Protein AF-A0A072VCI0-F1 (afdb_monomer)

Structure (mmCIF, N/CA/C/O backbone):
data_AF-A0A072VCI0-F1
#
_entry.id   AF-A0A072VCI0-F1
#
loop_
_atom_site.group_PDB
_atom_site.id
_atom_site.type_symbol
_atom_site.label_atom_id
_atom_site.label_alt_id
_atom_site.label_comp_id
_atom_site.label_asym_id
_atom_site.label_entity_id
_atom_site.label_seq_id
_atom_site.pdbx_PDB_ins_code
_atom_site.Cartn_x
_atom_site.Cartn_y
_atom_site.Cartn_z
_atom_site.occupancy
_atom_site.B_iso_or_equiv
_atom_site.auth_seq_id
_atom_site.auth_comp_id
_atom_site.auth_asym_id
_atom_site.auth_atom_id
_atom_site.pdbx_PDB_model_num
ATOM 1 N N . MET A 1 1 ? 17.064 37.421 -36.861 1.00 53.00 1 MET A N 1
ATOM 2 C CA . MET A 1 1 ? 15.726 37.133 -36.288 1.00 53.00 1 MET A CA 1
ATOM 3 C C . MET A 1 1 ? 15.421 35.635 -36.204 1.00 53.00 1 MET A C 1
ATOM 5 O O . MET A 1 1 ? 14.86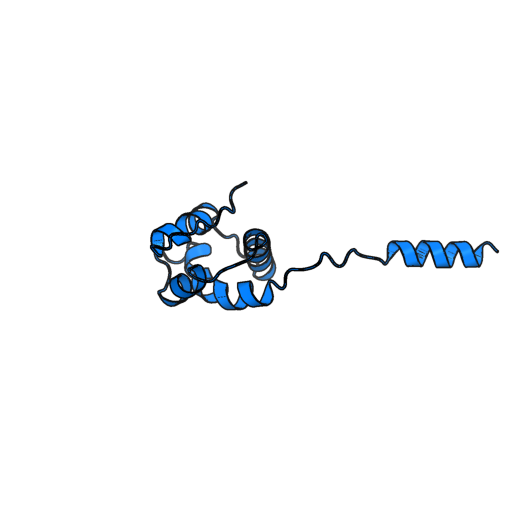8 35.220 -35.200 1.00 53.00 1 MET A O 1
ATOM 9 N N . ALA A 1 2 ? 15.851 34.807 -37.169 1.00 55.16 2 ALA A N 1
ATOM 10 C CA . ALA A 1 2 ? 15.646 33.348 -37.152 1.00 55.16 2 ALA A CA 1
ATOM 11 C C . ALA A 1 2 ? 16.231 32.611 -35.923 1.00 55.16 2 ALA A C 1
ATOM 13 O O . ALA A 1 2 ? 15.604 31.697 -35.402 1.00 55.16 2 ALA A O 1
ATOM 14 N N . HIS A 1 3 ? 17.385 33.045 -35.404 1.00 55.50 3 HIS A N 1
ATOM 15 C CA . HIS A 1 3 ? 18.000 32.426 -34.219 1.00 55.50 3 HIS A CA 1
ATOM 16 C C . HIS A 1 3 ? 17.177 32.607 -32.936 1.00 55.50 3 HIS A C 1
ATOM 18 O O . HIS A 1 3 ? 17.142 31.712 -32.102 1.00 55.50 3 HIS A O 1
ATOM 24 N N . ILE A 1 4 ? 16.476 33.736 -32.792 1.00 60.41 4 ILE A N 1
ATOM 25 C CA . ILE A 1 4 ? 15.643 34.0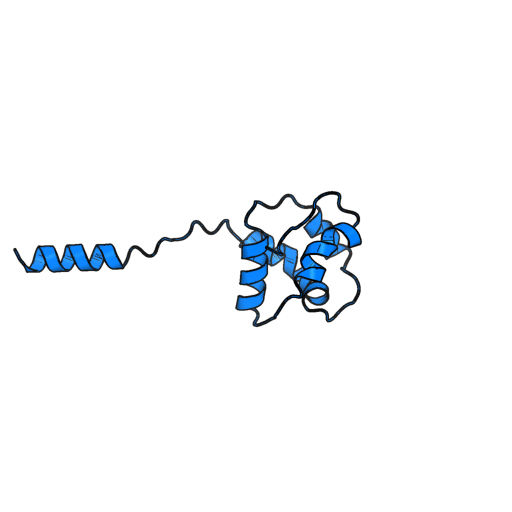20 -31.612 1.00 60.41 4 ILE A CA 1
ATOM 26 C C . ILE A 1 4 ? 14.422 33.090 -31.614 1.00 60.41 4 ILE A C 1
ATOM 28 O O . ILE A 1 4 ? 14.072 32.521 -30.587 1.00 60.41 4 ILE A O 1
ATOM 32 N N . VAL A 1 5 ? 13.835 32.857 -32.793 1.00 60.50 5 VAL A N 1
ATOM 33 C CA . VAL A 1 5 ? 12.705 31.931 -32.979 1.00 60.50 5 VAL A CA 1
ATOM 34 C C . VAL A 1 5 ? 13.113 30.483 -32.676 1.00 60.50 5 VAL A C 1
ATOM 36 O O . VAL A 1 5 ? 12.354 29.752 -32.043 1.00 60.50 5 VAL A O 1
ATOM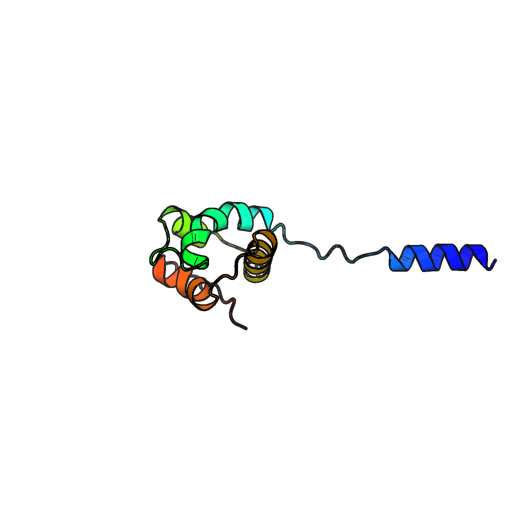 39 N N . ALA A 1 6 ? 14.330 30.078 -33.052 1.00 60.19 6 ALA A N 1
ATOM 40 C CA . ALA A 1 6 ? 14.859 28.747 -32.745 1.00 60.19 6 ALA A CA 1
ATOM 41 C C . ALA A 1 6 ? 15.059 28.527 -31.233 1.00 60.19 6 ALA A C 1
ATOM 43 O O . ALA A 1 6 ? 14.682 27.489 -30.703 1.00 60.19 6 ALA A O 1
ATOM 44 N N . PHE A 1 7 ? 15.582 29.518 -30.508 1.00 59.19 7 PHE A N 1
ATOM 45 C CA . PHE A 1 7 ? 15.748 29.408 -29.054 1.00 59.19 7 PHE A CA 1
ATOM 46 C C . PHE A 1 7 ? 14.408 29.368 -28.303 1.00 59.19 7 PHE A C 1
ATOM 48 O O . PHE A 1 7 ? 14.252 28.582 -27.371 1.00 59.19 7 PHE A O 1
ATOM 55 N N . VAL A 1 8 ? 13.423 30.164 -28.732 1.00 60.59 8 VAL A N 1
ATOM 56 C CA . VAL A 1 8 ? 12.083 30.198 -28.114 1.00 60.59 8 VAL A CA 1
ATOM 57 C C . VAL A 1 8 ? 11.313 28.896 -28.359 1.00 60.59 8 VAL A C 1
ATOM 59 O O . VAL A 1 8 ? 10.625 28.412 -27.464 1.00 60.59 8 VAL A O 1
ATOM 62 N N . THR A 1 9 ? 11.461 28.289 -29.539 1.00 60.16 9 THR A N 1
ATOM 63 C CA . THR A 1 9 ? 10.822 26.999 -29.855 1.00 60.16 9 THR A CA 1
ATOM 64 C C . THR A 1 9 ? 11.447 25.834 -29.092 1.00 60.16 9 THR A C 1
ATOM 66 O O . THR A 1 9 ? 10.713 24.975 -28.620 1.00 60.16 9 THR A O 1
ATOM 69 N N . ILE A 1 10 ? 12.768 25.829 -28.881 1.00 61.66 10 ILE A N 1
ATOM 70 C CA . ILE A 1 10 ? 13.450 24.791 -28.089 1.00 61.66 10 ILE A CA 1
ATOM 71 C C . ILE A 1 10 ? 13.041 24.856 -26.607 1.00 61.66 10 ILE A C 1
ATOM 73 O O . ILE A 1 10 ? 12.792 23.818 -25.998 1.00 61.66 10 ILE A O 1
ATOM 77 N N . PHE A 1 11 ? 12.901 26.058 -26.038 1.00 58.84 11 PHE A N 1
ATOM 78 C CA . PHE A 1 11 ? 12.533 26.237 -24.626 1.00 58.84 11 PHE A CA 1
ATOM 79 C C . PHE A 1 11 ? 11.092 25.789 -24.311 1.00 58.84 11 PHE A C 1
ATOM 81 O O . PHE A 1 11 ? 10.810 25.299 -23.218 1.00 58.84 11 PHE A O 1
ATOM 88 N N . LEU A 1 12 ? 10.181 25.904 -25.284 1.00 56.00 12 LEU A N 1
ATOM 89 C CA . LEU A 1 12 ? 8.793 25.446 -25.152 1.00 56.00 12 LEU A CA 1
ATOM 90 C C . LEU A 1 12 ? 8.657 23.913 -25.169 1.00 56.00 12 LEU A C 1
ATOM 92 O O . LEU A 1 12 ? 7.697 23.393 -24.612 1.00 56.00 12 LEU A O 1
ATOM 96 N N . ILE A 1 13 ? 9.617 23.186 -25.754 1.00 57.19 13 ILE A N 1
ATOM 97 C CA . ILE A 1 13 ? 9.606 21.711 -25.820 1.00 57.19 13 ILE A CA 1
ATOM 98 C C . ILE A 1 13 ? 10.156 21.090 -24.520 1.00 57.19 13 ILE A C 1
ATOM 100 O O . ILE A 1 13 ? 9.827 19.957 -24.184 1.00 57.19 13 ILE A O 1
ATOM 104 N N . THR A 1 14 ? 10.959 21.832 -23.749 1.00 56.31 14 THR A N 1
ATOM 105 C CA . THR A 1 14 ? 11.535 21.374 -22.469 1.00 56.31 14 THR A CA 1
ATOM 106 C C . THR A 1 14 ? 10.647 21.616 -21.251 1.00 56.31 14 THR A C 1
ATOM 108 O O . THR A 1 14 ? 11.002 21.200 -20.149 1.00 56.31 14 THR A O 1
ATOM 111 N N . MET A 1 15 ? 9.491 22.260 -21.423 1.00 52.56 15 MET A N 1
ATOM 112 C CA . MET A 1 15 ? 8.441 22.277 -20.405 1.00 52.56 15 MET A CA 1
ATOM 113 C C . MET A 1 15 ? 7.769 20.901 -20.407 1.00 52.56 15 MET A C 1
ATOM 115 O O . MET A 1 15 ? 6.638 20.738 -20.860 1.00 52.56 15 MET A O 1
ATOM 119 N N . CYS A 1 16 ? 8.500 19.892 -19.926 1.00 50.06 16 CYS A N 1
ATOM 120 C CA . CYS A 1 16 ? 7.874 18.677 -19.441 1.00 50.06 16 CYS A CA 1
ATOM 121 C C . CYS A 1 16 ? 6.813 19.156 -18.444 1.00 50.06 16 CYS A C 1
ATOM 123 O O . CYS A 1 16 ? 7.173 19.931 -17.545 1.00 50.06 16 CYS A O 1
ATOM 125 N N . PRO A 1 17 ? 5.524 18.811 -18.603 1.00 48.06 17 PRO A N 1
ATOM 126 C CA . PRO A 1 17 ? 4.603 19.021 -17.512 1.00 48.06 17 PRO A CA 1
ATOM 127 C C . PRO A 1 17 ? 5.222 18.256 -16.348 1.00 48.06 17 PRO A C 1
ATOM 129 O O . PRO A 1 17 ? 5.315 17.031 -16.377 1.00 48.06 17 PRO A O 1
ATOM 132 N N . ILE A 1 18 ? 5.718 18.983 -15.348 1.00 52.19 18 ILE A N 1
ATOM 133 C CA . ILE A 1 18 ? 5.844 18.426 -14.013 1.00 52.19 18 ILE A CA 1
ATOM 134 C C . ILE A 1 18 ? 4.385 18.204 -13.647 1.00 52.19 18 ILE A C 1
ATOM 136 O O . ILE A 1 18 ? 3.719 19.104 -13.129 1.00 52.19 18 ILE A O 1
ATOM 140 N N . SER A 1 19 ? 3.855 17.049 -14.069 1.00 48.50 19 SER A N 1
ATOM 141 C CA . SER A 1 19 ? 2.640 16.467 -13.536 1.00 48.50 19 SER A CA 1
ATOM 142 C C . SER A 1 19 ? 2.779 16.698 -12.055 1.00 48.50 19 SER A C 1
ATOM 144 O O . SER A 1 19 ? 3.812 16.337 -11.490 1.00 48.50 19 SER A O 1
ATOM 146 N N . SER A 1 20 ? 1.854 17.456 -11.479 1.00 45.00 20 SER A N 1
ATOM 147 C CA . SER A 1 20 ? 1.855 17.724 -10.055 1.00 45.00 20 SER A CA 1
ATOM 148 C C . SER A 1 20 ? 1.733 16.362 -9.397 1.00 45.00 20 SER A C 1
ATOM 150 O O . SER A 1 20 ? 0.631 15.847 -9.243 1.00 45.00 20 SER A O 1
ATOM 152 N N . SER A 1 21 ? 2.874 15.727 -9.134 1.00 50.94 21 SER A N 1
ATOM 153 C CA . SER A 1 21 ? 2.952 14.487 -8.413 1.00 50.94 21 SER A CA 1
ATOM 154 C C . SER A 1 21 ? 2.493 14.893 -7.035 1.00 50.94 21 SER A C 1
ATOM 156 O O . SER A 1 21 ? 3.238 15.463 -6.237 1.00 50.94 21 SER A O 1
ATOM 158 N N . ILE A 1 22 ? 1.204 14.684 -6.781 1.00 55.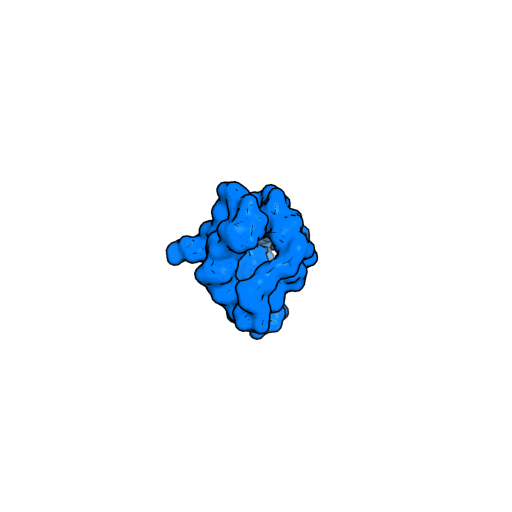69 22 ILE A N 1
ATOM 159 C CA . ILE A 1 22 ? 0.729 14.454 -5.429 1.00 55.69 22 ILE A CA 1
ATOM 160 C C . ILE A 1 22 ? 1.779 13.526 -4.838 1.00 55.69 22 ILE A C 1
ATOM 162 O O . ILE A 1 22 ? 2.039 12.473 -5.418 1.00 55.69 22 ILE A O 1
ATOM 166 N N . SER A 1 23 ? 2.506 14.014 -3.831 1.00 67.44 23 SER A N 1
ATOM 167 C CA . SER A 1 23 ? 3.754 13.399 -3.389 1.00 67.44 23 SER A CA 1
ATOM 168 C C . SER A 1 23 ? 3.448 11.975 -2.937 1.00 67.44 23 SER A C 1
ATOM 170 O O . SER A 1 23 ? 2.996 11.721 -1.817 1.00 67.44 23 SER A O 1
ATOM 172 N N . CYS A 1 24 ? 3.675 11.037 -3.859 1.00 78.00 24 CYS A N 1
ATOM 173 C CA . CYS A 1 24 ? 3.525 9.615 -3.633 1.00 78.00 24 CYS A CA 1
ATOM 174 C C . CYS A 1 24 ? 4.561 9.130 -2.621 1.00 78.00 24 CYS A C 1
ATOM 176 O O . CYS A 1 24 ? 4.455 7.992 -2.197 1.00 78.00 24 CYS A O 1
ATOM 178 N N . ASP A 1 25 ? 5.510 9.968 -2.183 1.00 82.12 25 ASP A N 1
ATOM 179 C CA . ASP A 1 25 ? 6.464 9.649 -1.120 1.00 82.12 25 ASP A CA 1
ATOM 180 C C . ASP A 1 25 ? 5.755 9.143 0.135 1.00 82.12 25 ASP A C 1
ATOM 182 O O . ASP A 1 25 ? 6.144 8.125 0.707 1.00 82.12 25 ASP A O 1
ATOM 186 N N . ASN A 1 26 ? 4.675 9.814 0.550 1.00 80.00 26 ASN A N 1
ATOM 187 C CA . ASN A 1 26 ? 3.922 9.378 1.721 1.00 80.00 26 ASN A CA 1
ATOM 188 C C . ASN A 1 26 ? 3.276 8.017 1.477 1.00 80.00 26 ASN A C 1
ATOM 190 O O . ASN A 1 26 ? 3.389 7.155 2.337 1.00 80.00 26 ASN A O 1
ATOM 194 N N . VAL A 1 27 ? 2.665 7.812 0.302 1.00 82.12 27 VAL A N 1
ATOM 195 C CA . VAL A 1 27 ? 2.061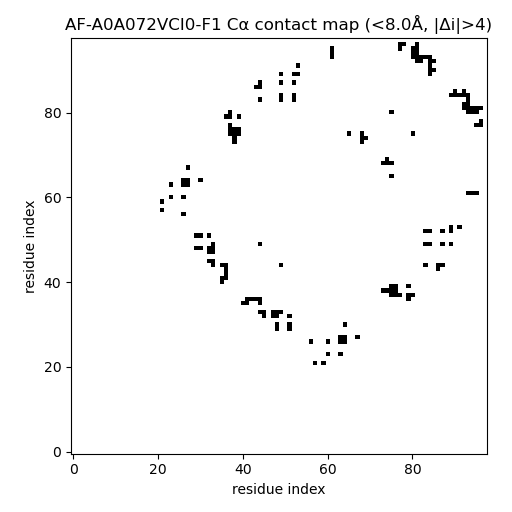 6.529 -0.092 1.00 82.12 27 VAL A CA 1
ATOM 196 C C . VAL A 1 27 ? 3.123 5.436 -0.156 1.00 82.12 27 VAL A C 1
ATOM 198 O O . VAL A 1 27 ? 2.897 4.358 0.370 1.00 82.12 27 VAL A O 1
ATOM 201 N N . TYR A 1 28 ? 4.293 5.721 -0.720 1.00 84.31 28 TYR A N 1
ATOM 202 C CA . TYR A 1 28 ? 5.421 4.809 -0.854 1.00 84.31 28 TYR A CA 1
ATOM 203 C C . TYR A 1 28 ? 5.838 4.268 0.514 1.00 84.31 28 TYR A C 1
ATOM 205 O O . TYR A 1 28 ? 5.767 3.063 0.755 1.00 84.31 28 TYR A O 1
ATOM 213 N N . TRP A 1 29 ? 6.205 5.154 1.447 1.00 83.06 29 TRP A N 1
ATOM 214 C CA . TRP A 1 29 ? 6.684 4.752 2.778 1.00 83.06 29 TRP A CA 1
ATOM 215 C C . TRP A 1 29 ? 5.654 3.945 3.562 1.00 83.06 29 TRP A C 1
ATOM 217 O O . TRP A 1 29 ? 5.986 3.038 4.329 1.00 83.06 29 TRP A O 1
ATOM 227 N N . ASP A 1 30 ? 4.398 4.274 3.336 1.00 84.19 30 ASP A N 1
ATOM 228 C CA . ASP A 1 30 ? 3.247 3.668 3.959 1.00 84.19 30 ASP A CA 1
ATOM 229 C C . ASP A 1 30 ? 2.927 2.279 3.375 1.00 84.19 30 ASP A C 1
ATOM 231 O O . ASP A 1 30 ? 2.763 1.304 4.126 1.00 84.19 30 ASP A O 1
ATOM 235 N N . PHE A 1 31 ? 2.894 2.159 2.045 1.00 86.25 31 PHE A N 1
ATOM 236 C CA . PHE A 1 31 ? 2.524 0.948 1.306 1.00 86.25 31 PHE A CA 1
ATOM 237 C C . PHE A 1 31 ? 3.649 -0.078 1.189 1.00 86.25 31 PHE A C 1
ATOM 239 O O . P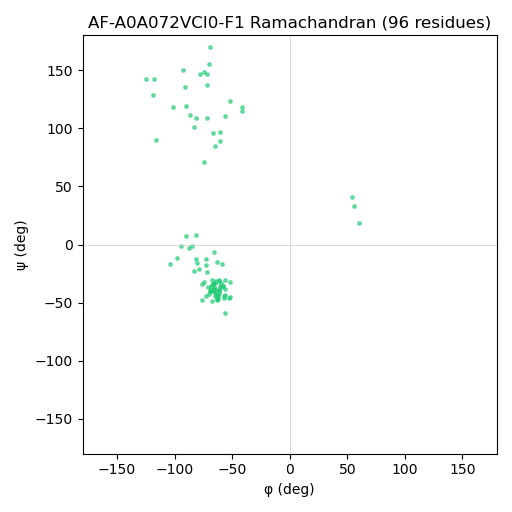HE A 1 31 ? 3.361 -1.256 0.973 1.00 86.25 31 PHE A O 1
ATOM 246 N N . VAL A 1 32 ? 4.906 0.292 1.455 1.00 87.25 32 VAL A N 1
ATOM 247 C CA . VAL A 1 32 ? 6.002 -0.682 1.638 1.00 87.25 32 VAL A CA 1
ATOM 248 C C . VAL A 1 32 ? 5.626 -1.750 2.677 1.00 87.25 32 VAL A C 1
ATOM 250 O O . VAL A 1 32 ? 5.997 -2.915 2.549 1.00 87.25 32 VAL A O 1
ATOM 253 N N . THR A 1 33 ? 4.823 -1.395 3.684 1.00 89.31 33 THR A N 1
ATOM 254 C CA . THR A 1 33 ? 4.350 -2.342 4.710 1.00 89.31 33 THR A CA 1
ATOM 255 C C . THR A 1 33 ? 3.286 -3.331 4.208 1.00 89.31 33 THR A C 1
ATOM 257 O O . THR A 1 33 ? 3.069 -4.367 4.843 1.00 89.31 33 THR A O 1
ATOM 260 N N . CYS A 1 34 ? 2.652 -3.029 3.071 1.00 90.62 34 CYS A N 1
ATOM 261 C CA . CYS A 1 34 ? 1.647 -3.838 2.379 1.00 90.62 34 CYS A CA 1
ATOM 262 C C . CYS A 1 34 ? 2.223 -4.661 1.219 1.00 90.62 34 CYS A C 1
ATOM 264 O O . CYS A 1 34 ? 1.547 -5.550 0.706 1.00 90.62 34 CYS A O 1
ATOM 266 N N . LEU A 1 35 ? 3.463 -4.384 0.815 1.00 91.12 35 LEU A N 1
ATOM 267 C CA . LEU A 1 35 ? 4.076 -4.882 -0.415 1.00 91.12 35 LEU A CA 1
ATOM 268 C C . LEU A 1 35 ? 3.999 -6.405 -0.563 1.00 91.12 35 LEU A C 1
ATOM 270 O O . LEU A 1 35 ? 3.590 -6.891 -1.610 1.00 91.12 35 LEU A O 1
ATOM 274 N N . TRP A 1 36 ? 4.315 -7.161 0.489 1.00 90.62 36 TRP A N 1
ATOM 275 C CA . TRP A 1 36 ? 4.260 -8.629 0.460 1.00 90.62 36 TRP A CA 1
ATOM 276 C C . TRP A 1 36 ? 2.860 -9.175 0.174 1.00 90.62 36 TRP A C 1
ATOM 278 O O . TRP A 1 36 ? 2.708 -10.149 -0.560 1.00 90.62 36 TRP A O 1
ATOM 288 N N . TYR A 1 37 ? 1.831 -8.527 0.716 1.00 91.62 37 TYR A N 1
ATOM 289 C CA . TYR A 1 37 ? 0.450 -8.897 0.445 1.00 91.62 37 TYR A CA 1
ATOM 290 C C . TYR A 1 37 ? 0.037 -8.490 -0.978 1.00 91.62 37 TYR A C 1
ATOM 292 O O . TYR A 1 37 ? -0.541 -9.301 -1.699 1.00 91.62 37 TYR A O 1
ATOM 300 N N . LEU A 1 38 ? 0.378 -7.273 -1.414 1.00 90.19 38 LEU A N 1
ATOM 301 C CA . LEU A 1 38 ? 0.027 -6.759 -2.746 1.00 90.19 38 LEU A CA 1
ATOM 302 C C . LEU A 1 38 ? 0.722 -7.509 -3.887 1.00 90.19 38 LEU A C 1
ATOM 304 O O . LEU A 1 38 ? 0.133 -7.715 -4.943 1.00 90.19 38 LEU A O 1
ATOM 308 N N . ALA A 1 39 ? 1.950 -7.965 -3.658 1.00 89.81 39 ALA A N 1
ATOM 309 C CA . ALA A 1 39 ? 2.720 -8.797 -4.579 1.00 89.81 39 ALA A CA 1
ATOM 310 C C . ALA A 1 39 ? 2.337 -10.290 -4.518 1.00 89.81 39 ALA A C 1
ATOM 312 O O . ALA A 1 39 ? 3.016 -11.127 -5.105 1.00 89.81 39 ALA A O 1
ATOM 313 N N . ALA A 1 40 ? 1.273 -10.632 -3.785 1.00 90.88 40 ALA A N 1
ATOM 314 C CA . ALA A 1 40 ? 0.766 -11.990 -3.611 1.00 90.88 40 ALA A CA 1
ATOM 315 C C . ALA A 1 40 ? 1.742 -12.998 -2.969 1.00 90.88 40 ALA A C 1
ATOM 317 O O . ALA A 1 40 ? 1.508 -14.205 -3.041 1.00 90.88 40 ALA A O 1
ATOM 318 N N . TYR A 1 41 ? 2.788 -12.526 -2.285 1.00 90.88 41 TYR A N 1
ATOM 319 C CA . TYR A 1 41 ? 3.698 -13.384 -1.520 1.00 90.88 41 TYR A CA 1
ATOM 320 C C . TYR A 1 41 ? 3.089 -13.859 -0.197 1.00 90.88 41 TYR A C 1
ATOM 322 O O . TYR A 1 41 ? 3.348 -14.979 0.228 1.00 90.88 41 TYR A O 1
ATOM 330 N N . GLU A 1 42 ? 2.265 -13.022 0.435 1.00 91.38 42 GLU A N 1
ATOM 331 C CA . GLU A 1 42 ? 1.572 -13.329 1.691 1.00 91.38 42 GLU A CA 1
ATOM 332 C C . GLU A 1 42 ? 0.061 -13.303 1.493 1.00 91.38 42 GLU A C 1
ATOM 334 O O . GLU A 1 42 ? -0.458 -12.471 0.753 1.00 91.38 42 GLU A O 1
ATOM 339 N N . SER A 1 43 ? -0.680 -14.196 2.146 1.00 90.75 43 SER A N 1
ATOM 340 C CA . SER A 1 43 ? -2.144 -14.258 2.016 1.00 90.75 43 SER A CA 1
ATOM 341 C C . SER A 1 43 ? -2.880 -13.205 2.846 1.00 90.75 43 SER A C 1
ATOM 343 O O . SER A 1 43 ? -4.015 -12.871 2.510 1.00 90.75 43 SER A O 1
ATOM 345 N N . GLU A 1 44 ? -2.251 -12.655 3.887 1.00 91.94 44 GLU A N 1
ATOM 346 C CA . GLU A 1 44 ? -2.852 -11.676 4.799 1.00 91.94 44 GLU A CA 1
ATOM 347 C C . GLU A 1 44 ? -2.021 -10.386 4.895 1.00 91.94 44 GLU A C 1
ATOM 349 O O . GLU A 1 44 ? -0.787 -10.445 4.904 1.00 91.94 44 GLU A O 1
ATOM 354 N N . PRO A 1 45 ? -2.663 -9.205 4.991 1.00 91.94 45 PRO A N 1
ATOM 355 C CA . PRO A 1 45 ? -1.958 -7.960 5.241 1.00 91.94 45 PRO A CA 1
ATOM 356 C C . PRO A 1 45 ? -1.450 -7.909 6.684 1.00 91.94 45 PRO A C 1
ATOM 358 O O . PRO A 1 45 ? -2.079 -8.384 7.630 1.00 91.94 45 PRO A O 1
ATOM 361 N N . THR A 1 46 ? -0.297 -7.273 6.879 1.00 92.44 46 THR A N 1
ATOM 362 C CA . THR A 1 46 ? 0.223 -7.050 8.230 1.00 92.44 46 THR A CA 1
ATOM 363 C C . THR A 1 46 ? -0.628 -6.020 8.976 1.00 92.44 46 THR A C 1
ATOM 365 O O . THR A 1 46 ? -1.208 -5.112 8.383 1.00 92.44 46 THR A O 1
ATOM 368 N N . THR A 1 47 ? -0.626 -6.055 10.312 1.00 91.44 47 THR A N 1
ATOM 369 C CA . THR A 1 47 ? -1.282 -5.010 11.124 1.00 91.44 47 THR A CA 1
ATOM 370 C C . THR A 1 47 ? -0.753 -3.610 10.800 1.00 91.44 47 THR A C 1
ATOM 372 O O . THR A 1 47 ? -1.475 -2.622 10.918 1.00 91.44 47 THR A O 1
ATOM 375 N N . ARG A 1 48 ? 0.521 -3.506 10.395 1.00 89.88 48 ARG A N 1
ATOM 376 C CA . ARG A 1 48 ? 1.129 -2.236 9.989 1.00 89.88 48 ARG A CA 1
ATOM 377 C C . ARG A 1 48 ? 0.559 -1.748 8.660 1.00 89.88 48 ARG A C 1
ATOM 379 O O . ARG A 1 48 ? 0.205 -0.579 8.583 1.00 89.88 48 ARG A O 1
ATOM 386 N N . CYS A 1 49 ? 0.385 -2.653 7.698 1.00 89.94 49 CYS A N 1
ATOM 387 C CA . CYS A 1 49 ? -0.316 -2.370 6.452 1.00 89.94 49 CYS A CA 1
ATOM 388 C C . CYS A 1 49 ? -1.748 -1.877 6.702 1.00 89.94 49 CYS A C 1
ATOM 390 O O . CYS A 1 49 ? -2.145 -0.850 6.170 1.00 89.94 49 CYS A O 1
ATOM 392 N N . CYS A 1 50 ? -2.514 -2.517 7.584 1.00 90.88 50 CYS A N 1
ATOM 393 C CA . CYS A 1 50 ? -3.883 -2.058 7.836 1.00 90.88 50 CYS A CA 1
ATOM 394 C C . CYS A 1 50 ? -3.961 -0.668 8.482 1.00 90.88 50 CYS A C 1
ATOM 396 O O . CYS A 1 50 ? -4.797 0.144 8.099 1.00 90.88 50 CYS A O 1
ATOM 398 N N . LYS A 1 51 ? -3.029 -0.331 9.384 1.00 89.31 51 LYS A N 1
ATOM 399 C CA . LYS A 1 51 ? -2.924 1.040 9.921 1.00 89.31 51 LYS A CA 1
ATOM 400 C C . LYS A 1 51 ? -2.621 2.074 8.843 1.00 89.31 51 LYS A C 1
ATOM 402 O O . LYS A 1 51 ? -3.000 3.232 8.987 1.00 89.31 51 LYS A O 1
ATOM 407 N N . THR A 1 52 ? -1.904 1.660 7.808 1.00 85.88 52 THR A N 1
ATOM 408 C CA . THR A 1 52 ? -1.650 2.482 6.638 1.00 85.88 52 THR A CA 1
ATOM 409 C C . THR A 1 52 ? -2.936 2.724 5.854 1.00 85.88 52 THR A C 1
ATOM 411 O 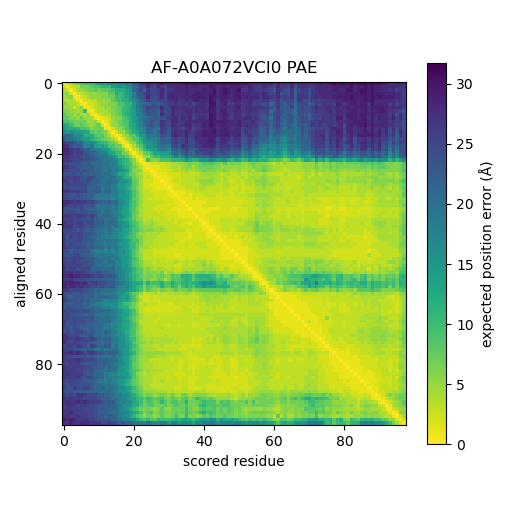O . THR A 1 52 ? -3.248 3.867 5.553 1.00 85.88 52 THR A O 1
ATOM 414 N N . VAL A 1 53 ? -3.712 1.678 5.573 1.00 84.62 53 VAL A N 1
ATOM 415 C CA . VAL A 1 53 ? -4.966 1.764 4.798 1.00 84.62 53 VAL A CA 1
ATOM 416 C C . VAL A 1 53 ? -6.009 2.657 5.474 1.00 84.62 53 VAL A C 1
ATOM 418 O O . VAL A 1 53 ? -6.752 3.354 4.790 1.00 84.62 53 VAL A O 1
ATOM 421 N N . ALA A 1 54 ? -6.008 2.709 6.807 1.00 79.44 54 ALA A N 1
ATOM 422 C CA . ALA A 1 54 ? -6.841 3.624 7.587 1.00 79.44 54 ALA A CA 1
ATOM 423 C C . ALA A 1 54 ? -6.530 5.118 7.340 1.00 79.44 54 ALA A C 1
ATOM 425 O O . ALA A 1 54 ? -7.299 5.995 7.747 1.00 79.44 54 ALA A O 1
ATOM 426 N N . LYS A 1 55 ? -5.392 5.447 6.713 1.00 81.00 55 LYS A N 1
ATOM 427 C CA . LYS A 1 55 ? -5.018 6.831 6.415 1.00 81.00 55 LYS A CA 1
ATOM 428 C C . LYS A 1 55 ? -5.832 7.389 5.253 1.00 81.00 55 LYS A C 1
ATOM 430 O O . LYS A 1 55 ? -6.221 6.710 4.305 1.00 81.00 55 LYS A O 1
ATOM 435 N N . GLN A 1 56 ? -6.062 8.694 5.316 1.00 66.88 56 GLN A N 1
ATOM 436 C CA . GLN A 1 56 ? -6.781 9.411 4.279 1.00 66.88 56 GLN A CA 1
ATOM 437 C C . GLN A 1 56 ? -5.821 9.764 3.142 1.00 66.88 56 GLN A C 1
ATOM 439 O O . GLN A 1 56 ? -5.049 10.713 3.244 1.00 66.88 56 GLN A O 1
ATOM 444 N N . TYR A 1 57 ? -5.870 8.984 2.066 1.00 72.38 57 TYR A N 1
ATOM 445 C CA . TYR A 1 57 ? -5.158 9.302 0.831 1.00 72.38 57 TYR A CA 1
ATOM 446 C C . TYR A 1 57 ? -6.031 10.078 -0.151 1.00 72.38 57 TYR A C 1
ATOM 448 O O . TYR A 1 57 ? -7.262 9.921 -0.157 1.00 72.38 57 TYR A O 1
ATOM 456 N N . GLU A 1 58 ? -5.367 10.914 -0.949 1.00 68.25 58 GLU A N 1
ATOM 457 C CA . GLU A 1 58 ? -5.964 11.660 -2.056 1.00 68.25 58 GLU A CA 1
ATOM 458 C C . GLU A 1 58 ? -6.364 10.733 -3.215 1.00 68.25 58 GLU A C 1
ATOM 460 O O . GLU A 1 58 ? -6.032 9.545 -3.239 1.00 68.25 58 GLU A O 1
ATOM 465 N N . GLU A 1 59 ? -7.095 11.287 -4.183 1.00 66.81 59 GLU A N 1
ATOM 466 C CA . GLU A 1 59 ? -7.661 10.562 -5.330 1.00 66.81 59 GLU A CA 1
ATOM 467 C C . GLU A 1 59 ? -6.606 9.848 -6.202 1.00 66.81 59 GLU A C 1
ATOM 469 O O . GLU A 1 59 ? -6.946 8.933 -6.946 1.00 66.81 59 GLU A O 1
ATOM 474 N N . SER A 1 60 ? -5.324 10.201 -6.075 1.00 76.44 60 SER A N 1
ATOM 475 C CA . SER A 1 60 ? -4.207 9.636 -6.843 1.00 76.44 60 SER A CA 1
ATOM 476 C C . SER A 1 60 ? -3.531 8.412 -6.214 1.00 76.44 60 SER A C 1
ATOM 478 O O . SER A 1 60 ? -2.506 7.956 -6.719 1.00 76.44 60 SER A O 1
ATOM 480 N N . ILE A 1 61 ? -4.063 7.843 -5.126 1.00 83.25 61 ILE A N 1
ATOM 481 C CA . ILE A 1 61 ? -3.408 6.706 -4.457 1.00 83.25 61 ILE A CA 1
ATOM 482 C C . ILE A 1 61 ? -3.153 5.511 -5.383 1.00 83.25 61 ILE A C 1
ATOM 484 O O . ILE A 1 61 ? -2.098 4.892 -5.291 1.00 83.25 61 ILE A O 1
ATOM 488 N N . CYS A 1 62 ? -4.070 5.207 -6.297 1.00 86.31 62 CYS A N 1
ATOM 489 C CA . CYS A 1 62 ? -3.893 4.096 -7.228 1.00 86.31 62 CYS A CA 1
ATOM 490 C C . CYS A 1 62 ? -2.707 4.328 -8.171 1.00 86.31 62 CYS A C 1
ATOM 492 O O . CYS A 1 62 ? -1.877 3.440 -8.323 1.00 86.31 62 CYS A O 1
ATOM 494 N N . GLU A 1 63 ? -2.558 5.548 -8.697 1.00 86.56 63 GLU A N 1
ATOM 495 C CA . GLU A 1 63 ? -1.396 5.939 -9.504 1.00 86.56 63 GLU A CA 1
ATOM 496 C C . GLU A 1 63 ? -0.097 5.830 -8.689 1.00 86.56 63 GLU A C 1
ATOM 498 O O . GLU A 1 63 ? 0.914 5.335 -9.179 1.00 86.56 63 GLU A O 1
ATOM 503 N N . CYS A 1 64 ? -0.126 6.211 -7.408 1.00 87.31 64 CYS A N 1
ATOM 504 C CA . CYS A 1 64 ? 1.027 6.049 -6.524 1.00 87.31 64 CYS A CA 1
ATOM 505 C C . CYS A 1 64 ? 1.392 4.579 -6.265 1.00 87.31 64 CYS A C 1
ATOM 507 O O . CYS A 1 64 ? 2.577 4.250 -6.208 1.00 87.31 64 CYS A O 1
ATOM 509 N N . ILE A 1 65 ? 0.406 3.692 -6.101 1.00 87.25 65 ILE A N 1
ATOM 510 C CA . ILE A 1 65 ? 0.643 2.252 -5.912 1.00 87.25 65 ILE A CA 1
ATOM 511 C C . ILE A 1 65 ? 1.173 1.621 -7.205 1.00 87.25 65 ILE A C 1
ATOM 513 O O . ILE A 1 65 ? 2.092 0.804 -7.153 1.00 87.25 65 ILE A O 1
ATOM 517 N N . GLU A 1 66 ? 0.642 2.013 -8.363 1.00 86.88 66 GLU A N 1
ATOM 518 C CA . GLU A 1 66 ? 1.143 1.568 -9.667 1.00 86.88 66 GLU A CA 1
ATOM 519 C C . GLU A 1 66 ? 2.590 2.016 -9.895 1.00 86.88 66 GLU A C 1
ATOM 521 O O . GLU A 1 66 ? 3.437 1.196 -10.252 1.00 86.88 66 GLU A O 1
ATOM 526 N N . ASN A 1 67 ? 2.904 3.285 -9.618 1.00 87.06 67 ASN A N 1
ATOM 527 C CA . ASN A 1 67 ? 4.264 3.816 -9.717 1.00 87.06 67 ASN A CA 1
ATOM 528 C C . ASN A 1 67 ? 5.230 3.097 -8.766 1.00 87.06 67 ASN A C 1
ATOM 530 O O . ASN A 1 67 ? 6.316 2.718 -9.188 1.00 87.06 67 ASN A O 1
ATOM 534 N N . LEU A 1 68 ? 4.811 2.813 -7.528 1.00 87.00 68 LEU A N 1
ATOM 535 C CA . LEU A 1 68 ? 5.582 1.997 -6.584 1.00 87.00 68 LEU A CA 1
ATOM 536 C C . LEU A 1 68 ? 5.902 0.605 -7.154 1.00 87.00 68 LEU A C 1
ATOM 538 O O . LEU A 1 68 ? 7.023 0.122 -7.008 1.00 87.00 68 LEU A O 1
ATOM 542 N N . GLY A 1 69 ? 4.922 -0.049 -7.782 1.00 88.19 69 GLY A N 1
ATOM 543 C CA . GLY A 1 69 ? 5.125 -1.350 -8.422 1.00 88.19 69 GLY A CA 1
ATOM 544 C C . GLY A 1 69 ? 6.128 -1.263 -9.570 1.00 88.19 69 GLY A C 1
ATOM 545 O O . GLY A 1 69 ? 7.056 -2.067 -9.638 1.00 88.19 69 GLY A O 1
ATOM 546 N N . ASN A 1 70 ? 5.995 -0.241 -10.417 1.00 88.31 70 ASN A N 1
ATOM 547 C CA . ASN A 1 70 ? 6.912 0.012 -11.528 1.00 88.31 70 ASN A CA 1
ATOM 548 C C . ASN A 1 70 ? 8.348 0.292 -11.049 1.00 88.31 70 ASN A C 1
ATOM 550 O O . ASN A 1 70 ? 9.286 -0.288 -11.591 1.00 88.31 70 ASN A O 1
ATOM 554 N N . ASP A 1 71 ? 8.522 1.119 -10.014 1.00 87.50 71 ASP A N 1
ATOM 555 C CA . ASP A 1 71 ? 9.834 1.474 -9.452 1.00 87.50 71 ASP A CA 1
ATOM 556 C C . ASP A 1 71 ? 10.557 0.268 -8.836 1.00 87.50 71 ASP A C 1
ATOM 558 O O . ASP A 1 71 ? 11.788 0.195 -8.846 1.00 87.50 71 ASP A O 1
ATOM 562 N N . LEU A 1 72 ? 9.796 -0.687 -8.296 1.00 86.81 72 LEU A N 1
ATOM 563 C CA . LEU A 1 72 ? 10.325 -1.899 -7.672 1.00 86.81 72 LEU A CA 1
ATOM 564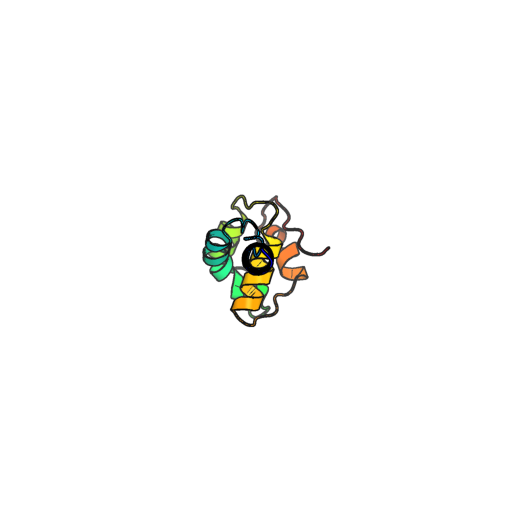 C C . LEU A 1 72 ? 10.389 -3.104 -8.621 1.00 86.81 72 LEU A C 1
ATOM 566 O O . LEU A 1 72 ? 10.847 -4.165 -8.200 1.00 86.81 72 LEU A O 1
ATOM 570 N N . ASP A 1 73 ? 9.948 -2.950 -9.873 1.00 90.31 73 ASP A N 1
ATOM 571 C CA . ASP A 1 73 ? 9.769 -4.036 -10.849 1.00 90.31 73 ASP A CA 1
ATOM 572 C C . ASP A 1 73 ? 8.877 -5.180 -10.312 1.00 90.31 73 ASP A C 1
ATOM 574 O O . ASP A 1 73 ? 9.139 -6.372 -10.483 1.00 90.31 73 ASP A O 1
ATOM 578 N N . ILE A 1 74 ? 7.797 -4.809 -9.615 1.00 89.50 74 ILE A N 1
ATOM 579 C CA . ILE A 1 74 ? 6.814 -5.724 -9.029 1.00 89.50 74 ILE A CA 1
ATOM 580 C C . ILE A 1 74 ? 5.443 -5.464 -9.647 1.00 89.50 74 ILE A C 1
ATOM 582 O O . ILE A 1 74 ? 4.916 -4.354 -9.612 1.00 89.50 74 ILE A O 1
ATOM 586 N N . ARG A 1 75 ? 4.801 -6.527 -10.140 1.00 89.25 75 ARG A N 1
ATOM 587 C CA . ARG A 1 75 ? 3.386 -6.473 -10.526 1.00 89.25 75 ARG A CA 1
ATOM 588 C C . ARG A 1 75 ? 2.514 -6.751 -9.313 1.00 89.25 75 ARG A C 1
ATOM 590 O O . ARG A 1 75 ? 2.484 -7.878 -8.824 1.00 89.25 75 ARG A O 1
ATOM 597 N N . PHE A 1 76 ? 1.804 -5.732 -8.849 1.00 88.75 76 PHE A N 1
ATOM 598 C CA . PHE A 1 76 ? 0.796 -5.906 -7.814 1.00 88.75 76 PHE A CA 1
ATOM 599 C C . PHE A 1 76 ? -0.493 -6.493 -8.383 1.00 88.75 76 PHE A C 1
ATOM 601 O O . PHE A 1 76 ? -0.878 -6.231 -9.523 1.00 88.75 76 PHE A O 1
ATOM 608 N N . ASP A 1 77 ? -1.160 -7.293 -7.563 1.00 89.00 77 ASP A N 1
ATOM 609 C CA . ASP A 1 77 ? -2.478 -7.830 -7.863 1.00 89.00 77 ASP A CA 1
ATOM 610 C C . ASP A 1 77 ? -3.542 -6.771 -7.538 1.00 89.00 77 ASP A 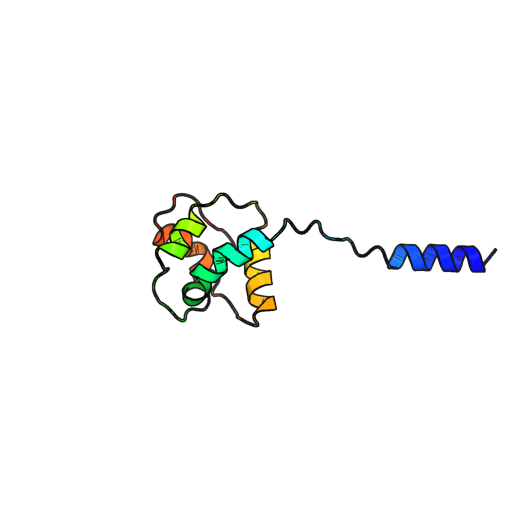C 1
ATOM 612 O O . ASP A 1 77 ? -3.803 -6.469 -6.370 1.00 89.00 77 ASP A O 1
ATOM 616 N N . LEU A 1 78 ? -4.158 -6.204 -8.578 1.00 84.56 78 LEU A N 1
ATOM 617 C CA . LEU A 1 78 ? -5.182 -5.164 -8.444 1.00 84.56 78 LEU A CA 1
ATOM 618 C C . LEU A 1 78 ? -6.377 -5.627 -7.601 1.00 84.56 78 LEU A C 1
ATOM 620 O O . LEU A 1 78 ? -6.886 -4.855 -6.792 1.00 84.56 78 LEU A O 1
ATOM 624 N N . SER A 1 79 ? -6.769 -6.903 -7.702 1.00 88.69 79 SER A N 1
ATOM 625 C CA . SER A 1 79 ? -7.873 -7.440 -6.894 1.00 88.69 79 SER A CA 1
ATOM 626 C C . SER A 1 79 ? -7.537 -7.427 -5.405 1.00 88.69 79 SER A C 1
ATOM 628 O O . SER A 1 79 ? -8.409 -7.199 -4.570 1.00 88.69 79 SER A O 1
ATOM 630 N N . ARG A 1 80 ? -6.262 -7.622 -5.053 1.00 90.19 80 ARG A N 1
ATOM 631 C CA . ARG A 1 80 ? -5.803 -7.526 -3.664 1.00 90.19 80 ARG A CA 1
ATOM 632 C C . ARG A 1 80 ? -5.724 -6.090 -3.172 1.00 90.19 80 ARG A C 1
ATOM 634 O O . ARG A 1 80 ? -5.951 -5.881 -1.986 1.00 90.19 80 ARG A O 1
ATOM 641 N N . ILE A 1 81 ? -5.407 -5.128 -4.041 1.00 88.00 81 ILE A N 1
ATOM 642 C CA . ILE A 1 81 ? -5.449 -3.698 -3.700 1.00 88.00 81 ILE A CA 1
ATOM 643 C C . ILE A 1 81 ? -6.888 -3.289 -3.368 1.00 88.00 81 ILE A C 1
ATOM 645 O O . ILE A 1 81 ? -7.118 -2.684 -2.322 1.00 88.00 81 ILE A O 1
ATOM 649 N N . ASP A 1 82 ? -7.843 -3.676 -4.215 1.00 87.62 82 ASP A N 1
ATOM 650 C CA . ASP A 1 82 ? -9.258 -3.339 -4.038 1.00 87.62 82 ASP A CA 1
ATOM 651 C C . ASP A 1 82 ? -9.873 -4.031 -2.806 1.00 87.62 82 ASP A C 1
ATOM 653 O O . ASP A 1 82 ? -10.698 -3.445 -2.103 1.00 87.62 82 ASP A O 1
ATOM 657 N N . ASP A 1 83 ? -9.443 -5.260 -2.496 1.00 89.19 83 ASP A N 1
ATOM 658 C CA . ASP A 1 83 ? -9.904 -6.012 -1.318 1.00 89.19 83 ASP A CA 1
ATOM 659 C C . ASP A 1 83 ? -9.187 -5.618 -0.012 1.00 89.19 83 ASP A C 1
ATOM 661 O O . ASP A 1 83 ? -9.623 -5.972 1.087 1.00 89.19 83 ASP A O 1
ATOM 665 N N . LEU A 1 84 ? -8.090 -4.861 -0.098 1.00 88.81 84 LEU A N 1
ATOM 666 C CA . LEU A 1 84 ? -7.263 -4.508 1.055 1.00 88.81 84 LEU A CA 1
ATOM 667 C C . LEU A 1 84 ? -8.054 -3.813 2.184 1.00 88.81 84 LEU A C 1
ATOM 669 O O . LEU A 1 84 ? -7.883 -4.206 3.342 1.00 88.81 84 LEU A O 1
ATOM 673 N N . PRO A 1 85 ? -8.954 -2.846 1.909 1.00 89.75 85 PRO A N 1
ATOM 674 C CA . PRO A 1 85 ? -9.795 -2.259 2.947 1.00 89.75 85 PRO A CA 1
ATOM 675 C C . PRO A 1 85 ? -10.718 -3.269 3.620 1.00 89.75 85 PRO A C 1
ATOM 677 O O . PRO A 1 85 ? -10.842 -3.242 4.842 1.00 89.75 85 PRO A O 1
ATOM 680 N N . ASN A 1 86 ? -11.307 -4.200 2.862 1.00 91.00 86 ASN A N 1
ATOM 681 C CA . ASN A 1 86 ? -12.179 -5.231 3.425 1.00 91.00 86 ASN A CA 1
ATOM 682 C C . ASN A 1 86 ? -11.398 -6.127 4.388 1.00 91.00 86 ASN A C 1
ATOM 684 O O . ASN A 1 86 ? -11.839 -6.346 5.517 1.00 91.00 86 ASN A O 1
ATOM 688 N N . LYS A 1 87 ? -10.204 -6.582 3.982 1.00 91.75 87 LYS A N 1
ATOM 689 C CA . LYS A 1 87 ? -9.313 -7.379 4.841 1.00 91.75 87 LYS A CA 1
ATOM 690 C C . LYS A 1 87 ? -8.877 -6.649 6.104 1.00 91.75 87 LYS A C 1
ATOM 692 O O . LYS A 1 87 ? -8.712 -7.266 7.154 1.00 91.75 87 LYS A O 1
ATOM 697 N N . CYS A 1 88 ? -8.680 -5.343 6.002 1.00 91.44 88 CYS A N 1
ATOM 698 C CA . CYS A 1 88 ? -8.312 -4.506 7.133 1.00 91.44 88 CYS A CA 1
ATOM 699 C C . CYS A 1 88 ? -9.515 -4.034 7.964 1.00 91.44 88 CYS A C 1
ATOM 701 O O . CYS A 1 88 ? -9.311 -3.388 8.988 1.00 91.44 88 CYS A O 1
ATOM 703 N N . HIS A 1 89 ? -10.742 -4.397 7.572 1.00 91.88 89 HIS A N 1
ATOM 704 C CA . HIS A 1 89 ? -11.997 -3.915 8.155 1.00 91.88 89 HIS A CA 1
ATOM 705 C C . HIS A 1 89 ? -12.121 -2.382 8.151 1.00 91.88 89 HIS A C 1
ATOM 707 O O . HIS A 1 89 ? -12.724 -1.792 9.050 1.00 91.88 89 HIS A O 1
ATOM 713 N N . GLU A 1 90 ? -11.557 -1.740 7.131 1.00 88.38 90 GLU A N 1
ATOM 714 C CA . GLU A 1 90 ? -11.618 -0.298 6.940 1.00 88.38 90 GLU A CA 1
ATOM 715 C C . GLU A 1 90 ? -12.838 0.076 6.085 1.00 88.38 90 GLU A C 1
ATOM 717 O O . GLU A 1 90 ? -13.097 -0.550 5.056 1.00 88.38 90 GLU A O 1
ATOM 722 N N . PRO A 1 91 ? -13.600 1.119 6.460 1.00 80.81 91 PRO A N 1
ATOM 723 C CA . PRO A 1 91 ? -14.842 1.479 5.774 1.00 80.81 91 PRO A CA 1
ATOM 724 C C . PRO A 1 91 ? -14.621 2.106 4.388 1.00 80.81 91 PRO A C 1
ATOM 726 O O . PRO A 1 91 ? -15.582 2.296 3.643 1.00 80.81 91 PRO A O 1
ATOM 729 N N . LYS A 1 92 ? -13.384 2.490 4.051 1.00 79.81 92 LYS A N 1
ATOM 730 C CA . LYS A 1 92 ? -13.057 3.232 2.829 1.00 79.81 92 LYS A CA 1
ATOM 731 C C . LYS A 1 92 ? -12.480 2.298 1.769 1.00 79.81 92 LYS A C 1
ATOM 733 O O . LYS A 1 92 ? -11.397 1.764 1.956 1.00 79.81 92 LYS A O 1
ATOM 738 N N . SER A 1 93 ? -13.155 2.173 0.629 1.00 78.44 93 SER A N 1
ATOM 739 C CA . SER A 1 93 ? -12.645 1.415 -0.517 1.00 78.44 93 SER A CA 1
ATOM 740 C C . SER A 1 93 ? -11.483 2.134 -1.213 1.00 78.44 93 SER A C 1
ATOM 742 O O . SER A 1 93 ? -11.560 3.337 -1.477 1.00 78.44 93 SER A O 1
ATOM 744 N N . LEU A 1 94 ? -10.452 1.377 -1.578 1.00 78.81 94 LEU A N 1
ATOM 745 C CA . LEU A 1 94 ? -9.479 1.720 -2.611 1.00 78.81 94 LEU A CA 1
ATOM 746 C C . LEU A 1 94 ? -10.056 1.139 -3.900 1.00 78.81 94 LEU A C 1
ATOM 748 O O . LEU A 1 94 ? -10.344 -0.048 -3.933 1.00 78.81 94 LEU A O 1
ATOM 752 N N . ASN A 1 95 ? -10.334 1.970 -4.900 1.00 76.19 95 ASN A N 1
ATOM 753 C CA . ASN A 1 95 ? -10.870 1.491 -6.172 1.00 76.19 95 ASN A CA 1
ATOM 754 C C . ASN A 1 95 ? -9.846 1.790 -7.262 1.00 76.19 95 ASN A C 1
ATOM 756 O O . ASN A 1 95 ? -9.827 2.893 -7.812 1.00 76.19 95 ASN A O 1
ATOM 760 N N . CYS A 1 96 ? -8.953 0.832 -7.482 1.00 77.94 96 CYS A N 1
ATOM 761 C CA . CYS A 1 96 ? -7.853 0.929 -8.432 1.00 77.94 96 CYS A CA 1
ATOM 762 C C . CYS A 1 96 ? -8.115 0.129 -9.713 1.00 77.94 96 CYS A C 1
ATOM 764 O O . CYS A 1 96 ? -7.505 0.427 -10.738 1.00 77.94 96 CYS A O 1
ATOM 766 N N . SER A 1 97 ? -9.072 -0.806 -9.706 1.00 66.56 97 SER A N 1
ATOM 767 C CA . SER A 1 97 ? -9.640 -1.346 -10.945 1.00 66.56 97 SER A CA 1
ATOM 768 C C . SER A 1 97 ? -10.529 -0.303 -11.632 1.00 66.56 97 SER A C 1
ATOM 770 O O . SER A 1 97 ? -11.627 0.002 -11.166 1.00 66.56 97 SER A O 1
ATOM 772 N N . LYS A 1 98 ? -10.064 0.245 -12.757 1.00 55.41 98 LYS A N 1
ATOM 773 C CA . LYS A 1 98 ? -10.906 0.981 -13.713 1.00 55.41 98 LYS A CA 1
ATOM 774 C C . LYS A 1 98 ? -11.554 0.040 -14.721 1.00 55.41 98 LYS A C 1
ATOM 776 O O . LYS A 1 98 ? -10.848 -0.871 -15.205 1.00 55.41 98 LYS A O 1
#

Secondary structure (DSSP, 8-state):
-HHHHHHHHHHHHS---------HHHHHHHHGGGHHHHTTS-SS--HHHHHHHTS---TTHHHHHHHHHHHHT----HHHHHHHHHHTT-SSPP----

Radius of gyration: 18.85 Å; Cα contacts (8 Å, |Δi|>4): 90; chains: 1; bounding box: 33×51×48 Å

Solvent-accessible surface area (backbone atoms only — not comparable to full-atom values): 5862 Å² total; per-residue (Å²): 114,70,67,61,55,52,54,56,56,55,58,62,69,66,61,64,77,75,65,81,67,71,69,39,64,62,54,46,72,40,44,62,54,29,40,51,32,32,55,66,76,34,97,61,72,42,76,66,19,37,61,40,67,71,51,91,73,65,95,56,51,50,59,37,52,50,48,50,21,61,77,68,75,42,77,61,45,57,70,50,52,39,42,42,23,65,79,54,72,39,96,62,79,47,83,62,77,126

Sequence (98 aa):
MAHIVAFVTIFLITMCPISSSISCDNVYWDFVTCLWYLAAYESEPTTRCCKTVAKQYEESICECIENLGNDLDIRFDLSRIDDLPNKCHEPKSLNCSK

Mean predicted aligned error: 10.85 Å

InterPro domains:
  IPR016140 Bifunctional inhibitor/plant lipid transfer protein/seed storage helical domain [PF14368] (19-93)
  IPR036312 Bifunctional inhibitor/plant lipid transfer protein/seed storage helical domain superfamily [G3DSA:1.10.110.10] (21-98)
  IPR036312 Bifunctional inhibitor/plant lipid transfer protein/seed storage helical domain superfamily [SSF47699] (22-96)

Foldseek 3Di:
DVVVVVVVVVVVVPPPPPPVPPPLVLVLVQCVQVVCVQLVVDVARDPSNLVSVLDDDDPCSLVSVVVSCVVVVGDGDQVSQQCVCVRSVHPDGDRNPD

Organism: Medicago truncatula (NCBI:txid3880)

pLDDT: mean 78.4, std 14.2, range [45.0, 92.44]